Protein AF-A0A3C1UML0-F1 (afdb_monomer_lite)

pLDDT: mean 90.37, std 11.13, range [44.09, 98.5]

Structure (mmCIF, N/CA/C/O backbone):
data_AF-A0A3C1UML0-F1
#
_entry.id   AF-A0A3C1UML0-F1
#
loop_
_atom_site.group_PDB
_atom_site.id
_atom_site.type_symbol
_atom_site.label_atom_id
_atom_site.label_alt_id
_atom_site.label_comp_id
_atom_site.label_asym_id
_atom_site.label_entity_id
_atom_site.label_seq_id
_atom_site.pdbx_PDB_ins_code
_atom_site.Cartn_x
_atom_site.Cartn_y
_atom_site.Cartn_z
_atom_site.occupancy
_atom_site.B_iso_or_equiv
_atom_site.auth_seq_id
_atom_site.auth_comp_id
_atom_site.auth_asym_id
_atom_site.auth_atom_id
_atom_site.pdbx_PDB_model_num
ATOM 1 N N . LEU A 1 1 ? -1.207 5.850 16.689 1.00 88.25 1 LEU A N 1
ATOM 2 C CA . LEU A 1 1 ? -1.636 6.578 15.468 1.00 88.25 1 LEU A CA 1
ATOM 3 C C . LEU A 1 1 ? -1.331 8.081 15.467 1.00 88.25 1 LEU A C 1
ATOM 5 O O . LEU A 1 1 ? -1.078 8.593 14.384 1.00 88.25 1 LEU A O 1
ATOM 9 N N . GLY A 1 2 ? -1.300 8.797 16.600 1.00 89.12 2 GLY A N 1
ATOM 10 C CA . GLY A 1 2 ? -1.113 10.266 16.639 1.00 89.12 2 GLY A CA 1
ATOM 11 C C . GLY A 1 2 ? -0.0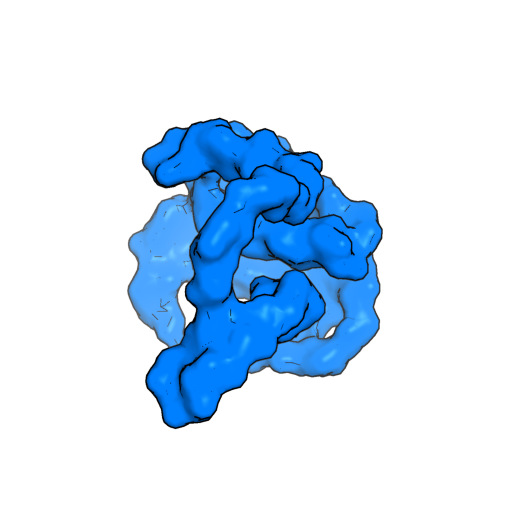38 10.853 15.700 1.00 89.12 2 GLY A C 1
ATOM 12 O O . GLY A 1 2 ? -0.326 11.773 14.938 1.00 89.12 2 GLY A O 1
ATOM 13 N N . ARG A 1 3 ? 1.174 10.273 15.647 1.00 92.06 3 ARG A N 1
ATOM 14 C CA . ARG A 1 3 ? 2.233 10.736 14.721 1.00 92.06 3 ARG A CA 1
ATOM 15 C C . ARG A 1 3 ? 1.881 10.567 13.245 1.00 92.06 3 ARG A C 1
ATOM 17 O O . ARG A 1 3 ? 2.314 11.388 12.449 1.00 92.06 3 ARG A O 1
ATOM 24 N N . LEU A 1 4 ? 1.138 9.522 12.874 1.00 92.06 4 LEU A N 1
ATOM 25 C CA . LEU A 1 4 ? 0.752 9.233 11.485 1.00 92.06 4 LEU A CA 1
ATOM 26 C C . LEU A 1 4 ? -0.248 10.257 10.938 1.00 92.06 4 LEU A C 1
ATOM 28 O O . LEU A 1 4 ? -0.268 10.498 9.736 1.00 92.06 4 LEU A O 1
ATOM 32 N N . ARG A 1 5 ? -1.029 10.886 11.819 1.00 93.06 5 ARG A N 1
ATOM 33 C CA . ARG A 1 5 ? -2.032 11.893 11.452 1.00 93.06 5 ARG A CA 1
ATOM 34 C C . ARG A 1 5 ? -1.427 13.232 11.021 1.00 93.06 5 ARG A C 1
ATOM 36 O O . ARG A 1 5 ? -2.076 13.994 10.320 1.00 93.06 5 ARG A O 1
ATOM 43 N N . VAL A 1 6 ? -0.190 13.510 11.434 1.00 93.44 6 VAL A N 1
ATOM 44 C CA . VAL A 1 6 ? 0.512 14.792 11.220 1.00 93.44 6 VAL A CA 1
ATOM 45 C C . VAL A 1 6 ? 1.718 14.649 10.284 1.00 93.44 6 VAL A C 1
ATOM 47 O O . VAL A 1 6 ? 2.743 15.301 10.460 1.00 93.44 6 VAL A O 1
ATOM 50 N N . GLN A 1 7 ? 1.641 13.717 9.333 1.00 93.50 7 GLN A N 1
ATOM 51 C CA . GLN A 1 7 ? 2.700 13.484 8.348 1.00 93.50 7 GLN A CA 1
ATOM 52 C C . GLN A 1 7 ? 2.444 14.330 7.091 1.00 93.50 7 GLN A C 1
ATOM 54 O O . GLN A 1 7 ? 1.760 15.346 7.148 1.00 93.50 7 GLN A O 1
ATOM 59 N N . GLU A 1 8 ? 3.007 13.936 5.948 1.00 89.88 8 GLU A N 1
ATOM 60 C CA . GLU A 1 8 ? 2.763 14.605 4.659 1.00 89.88 8 GLU A CA 1
ATOM 61 C C . GLU A 1 8 ? 1.277 14.616 4.279 1.00 89.88 8 GLU A C 1
ATOM 63 O O . GLU A 1 8 ? 0.823 15.532 3.599 1.00 89.88 8 GLU A O 1
ATOM 68 N N . CYS A 1 9 ? 0.523 13.633 4.772 1.00 93.75 9 CYS A N 1
ATOM 69 C CA . CYS A 1 9 ? -0.927 13.663 4.845 1.00 93.75 9 CYS A CA 1
ATOM 70 C C . CYS A 1 9 ? -1.420 13.105 6.193 1.00 93.75 9 CYS A C 1
ATOM 72 O O . CYS A 1 9 ? -0.643 12.585 7.003 1.00 93.75 9 CYS A O 1
ATOM 74 N N . GLU A 1 10 ? -2.735 13.178 6.421 1.00 95.88 10 GLU A N 1
ATOM 75 C CA . GLU A 1 10 ? -3.395 12.403 7.476 1.00 95.88 10 GLU A CA 1
ATOM 76 C C . GLU A 1 10 ? -3.393 10.927 7.032 1.00 95.88 10 GLU A C 1
ATOM 78 O O . GLU A 1 10 ? -4.287 10.464 6.316 1.00 95.88 10 GLU A O 1
ATOM 83 N N . ARG A 1 11 ? -2.331 10.192 7.394 1.00 97.00 11 ARG A N 1
ATOM 84 C CA . ARG A 1 11 ? -2.107 8.824 6.898 1.00 97.00 11 ARG A CA 1
ATOM 85 C C . ARG A 1 11 ? -3.131 7.821 7.410 1.00 97.00 11 ARG A C 1
ATOM 87 O O . ARG A 1 11 ? -3.328 6.804 6.762 1.00 97.00 11 ARG A O 1
ATOM 94 N N . VAL A 1 12 ? -3.766 8.064 8.554 1.00 96.56 12 VAL A N 1
ATOM 95 C CA . VAL A 1 12 ? -4.747 7.130 9.127 1.00 96.56 12 VAL A CA 1
ATOM 96 C C . VAL A 1 12 ? -6.009 7.136 8.276 1.00 96.56 12 VAL A C 1
ATOM 98 O O . VAL A 1 12 ? -6.466 6.092 7.816 1.00 96.56 12 VAL A O 1
ATOM 101 N N . LYS A 1 13 ? -6.522 8.333 7.999 1.00 96.69 13 LYS A N 1
ATOM 102 C CA . LYS A 1 13 ? -7.646 8.599 7.115 1.00 96.69 13 LYS A CA 1
ATOM 103 C C . LYS A 1 13 ? -7.329 8.147 5.699 1.00 96.69 13 LYS A C 1
ATOM 105 O O . LYS A 1 13 ? -8.180 7.512 5.081 1.00 96.69 13 LYS A O 1
ATOM 110 N N . ALA A 1 14 ? -6.130 8.440 5.199 1.00 97.56 14 ALA A N 1
ATOM 111 C CA . ALA A 1 14 ? -5.705 8.008 3.874 1.00 97.56 14 ALA A CA 1
ATOM 112 C C . ALA A 1 14 ? -5.674 6.472 3.776 1.00 97.56 14 ALA A C 1
ATOM 114 O O . ALA A 1 14 ? -6.343 5.911 2.916 1.00 97.56 14 ALA A O 1
ATOM 115 N N . LEU A 1 15 ? -5.006 5.773 4.704 1.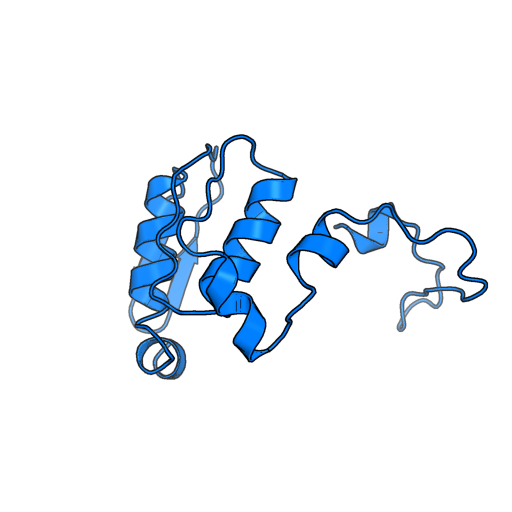00 97.44 15 LEU A N 1
ATOM 116 C CA . LEU A 1 15 ? -4.979 4.305 4.740 1.00 97.44 15 LEU A CA 1
ATOM 117 C C . LEU A 1 15 ? -6.383 3.711 4.826 1.00 97.44 15 LEU A C 1
ATOM 119 O O . LEU A 1 15 ? -6.719 2.844 4.029 1.00 97.44 15 LEU A O 1
ATOM 123 N N . LYS A 1 16 ? -7.220 4.200 5.746 1.00 97.44 16 LYS A N 1
ATOM 124 C CA . LYS A 1 16 ? -8.604 3.739 5.892 1.00 97.44 16 LYS A CA 1
ATOM 125 C C . LYS A 1 16 ? -9.395 3.917 4.599 1.00 97.44 16 LYS A C 1
ATOM 127 O O . LYS A 1 16 ? -10.063 2.983 4.169 1.00 97.44 16 LYS A O 1
ATOM 132 N N . THR A 1 17 ? -9.302 5.088 3.971 1.00 98.25 17 THR A N 1
ATOM 133 C CA . THR A 1 17 ? -10.024 5.402 2.730 1.00 98.25 17 THR A CA 1
ATOM 134 C C . THR A 1 17 ? -9.577 4.486 1.596 1.00 98.25 17 THR A C 1
ATOM 136 O O . THR A 1 17 ? -10.401 3.807 0.989 1.00 98.25 17 THR A O 1
ATOM 139 N N . GLU A 1 18 ? -8.272 4.423 1.342 1.00 98.50 18 GLU A N 1
ATOM 140 C CA . GLU A 1 18 ? -7.728 3.702 0.196 1.00 98.50 18 GLU A CA 1
ATOM 141 C C . GLU A 1 18 ? -7.824 2.176 0.368 1.00 98.50 18 GLU A C 1
ATOM 143 O O . GLU A 1 18 ? -8.156 1.480 -0.586 1.00 98.50 18 GLU A O 1
ATOM 148 N N . LEU A 1 19 ? -7.655 1.639 1.583 1.00 97.75 19 LEU A N 1
ATOM 149 C CA . LEU A 1 19 ? -7.897 0.215 1.858 1.00 97.75 19 LEU A CA 1
ATOM 150 C C . LEU A 1 19 ? -9.378 -0.155 1.707 1.00 97.75 19 LEU A C 1
ATOM 152 O O . LEU A 1 19 ? -9.685 -1.212 1.158 1.00 97.75 19 LEU A O 1
ATOM 156 N N . THR A 1 20 ? -10.295 0.720 2.133 1.00 97.88 20 THR A N 1
ATOM 157 C CA . THR A 1 20 ? -11.739 0.502 1.939 1.00 97.88 20 THR A CA 1
ATOM 158 C C . THR A 1 20 ? -12.095 0.474 0.452 1.00 97.88 20 THR A C 1
ATOM 160 O O . THR A 1 20 ? -12.883 -0.370 0.032 1.00 97.88 20 THR A O 1
ATOM 163 N N . LYS A 1 21 ? -11.477 1.331 -0.379 1.00 98.31 21 LYS A N 1
ATOM 164 C CA . LYS A 1 21 ? -11.639 1.270 -1.844 1.00 98.31 21 LYS A CA 1
ATOM 165 C C . LYS A 1 21 ? -11.174 -0.065 -2.429 1.00 98.31 21 LYS A C 1
ATOM 167 O O . LYS A 1 21 ? -11.741 -0.491 -3.426 1.00 98.31 21 LYS A O 1
ATOM 172 N N . CYS A 1 22 ? -10.178 -0.715 -1.829 1.00 97.88 22 CYS A N 1
ATOM 173 C CA . CYS A 1 22 ? -9.722 -2.053 -2.215 1.00 97.88 22 CYS A CA 1
ATOM 174 C C . CYS A 1 22 ? -10.607 -3.188 -1.662 1.00 97.88 22 CYS A C 1
ATOM 176 O O . CYS A 1 22 ? -10.253 -4.356 -1.812 1.00 97.88 22 CYS A O 1
ATOM 178 N N . GLY A 1 23 ? -11.713 -2.873 -0.983 1.00 97.44 23 GLY A N 1
ATOM 179 C CA . GLY A 1 23 ? -12.622 -3.855 -0.389 1.00 97.44 23 GLY A CA 1
ATOM 180 C C . GLY A 1 23 ? -12.230 -4.334 1.013 1.00 97.44 23 GLY A C 1
ATOM 181 O O . GLY A 1 23 ? -12.863 -5.247 1.536 1.00 97.44 23 GLY A O 1
ATOM 182 N N . ALA A 1 24 ? -11.210 -3.744 1.648 1.00 97.62 24 ALA A N 1
ATOM 183 C CA . ALA A 1 24 ? -10.844 -4.103 3.016 1.00 97.62 24 ALA A CA 1
ATOM 184 C C . ALA A 1 24 ? -11.849 -3.534 4.029 1.00 97.62 24 ALA A C 1
ATOM 186 O O . ALA A 1 24 ? -12.229 -2.364 3.952 1.00 97.62 24 ALA A O 1
ATOM 187 N N . GLN A 1 25 ? -12.200 -4.318 5.049 1.00 98.06 25 GLN A N 1
ATOM 188 C CA . GLN A 1 25 ? -12.871 -3.790 6.236 1.00 98.06 25 GLN A CA 1
ATOM 189 C C . GLN A 1 25 ? -11.821 -3.215 7.193 1.00 98.06 25 GLN A C 1
ATOM 191 O O . GLN A 1 25 ? -10.964 -3.940 7.709 1.00 98.06 25 GLN A O 1
ATOM 196 N N . VAL A 1 26 ? -11.900 -1.903 7.426 1.00 97.44 26 VAL A N 1
ATOM 197 C CA . VAL A 1 26 ? -10.968 -1.168 8.285 1.00 97.44 26 VAL A CA 1
ATOM 198 C C . VAL A 1 26 ? -11.725 -0.395 9.355 1.00 97.44 26 VAL A C 1
ATOM 200 O O . VAL A 1 26 ? -12.533 0.488 9.064 1.00 97.44 26 VAL A O 1
ATOM 203 N N . GLU A 1 27 ? -11.407 -0.691 10.607 1.00 96.88 27 GLU A N 1
ATOM 204 C CA . GLU A 1 27 ? -11.981 -0.042 11.775 1.00 96.88 27 GLU A CA 1
ATOM 205 C C . GLU A 1 27 ? -10.927 0.798 12.489 1.00 96.88 27 GLU A C 1
ATOM 207 O O . GLU A 1 27 ? -9.775 0.403 12.653 1.00 96.88 27 GLU A O 1
ATOM 212 N N . GLU A 1 28 ? -11.330 1.979 12.932 1.00 94.94 28 GLU A N 1
ATOM 213 C CA . GLU A 1 28 ? -10.479 2.890 13.684 1.00 94.94 28 GLU A CA 1
ATOM 214 C C . GLU A 1 28 ? -11.053 3.005 15.091 1.00 94.94 28 GLU A C 1
ATOM 216 O O . GLU A 1 28 ? -12.184 3.454 15.259 1.00 94.94 28 GLU A O 1
ATOM 221 N N . HIS A 1 29 ? -10.273 2.589 16.087 1.00 93.81 29 HIS A N 1
ATOM 222 C CA . HIS A 1 29 ? -10.672 2.572 17.492 1.00 93.81 29 HIS A CA 1
ATOM 223 C C . HIS A 1 29 ? -9.602 3.283 18.317 1.00 93.81 29 HIS A C 1
ATOM 225 O O . HIS A 1 29 ? -8.538 2.725 18.591 1.00 93.81 29 HIS A O 1
ATOM 231 N N . GLY A 1 30 ? -9.863 4.540 18.683 1.00 91.12 30 GLY A N 1
ATOM 232 C CA . GLY A 1 30 ? -8.911 5.376 19.415 1.00 91.12 30 GLY A CA 1
ATOM 233 C C . GLY A 1 30 ? -7.587 5.555 18.663 1.00 91.12 30 GLY A C 1
ATOM 234 O O . GLY A 1 30 ? -7.542 6.149 17.584 1.00 91.12 30 GLY A O 1
ATOM 235 N N . ASP A 1 31 ? -6.500 5.038 19.240 1.00 92.88 31 ASP A N 1
ATOM 236 C CA . ASP A 1 31 ? -5.150 5.097 18.665 1.00 92.88 31 ASP A CA 1
ATOM 237 C C . ASP A 1 31 ? -4.747 3.802 17.933 1.00 92.88 31 ASP A C 1
ATOM 239 O O . ASP A 1 31 ? -3.558 3.524 17.771 1.00 92.88 31 ASP A O 1
ATOM 243 N N . THR A 1 32 ? -5.737 3.038 17.457 1.00 94.19 32 THR A N 1
ATOM 244 C CA . THR A 1 32 ? -5.564 1.764 16.743 1.00 94.19 32 THR A CA 1
ATOM 245 C C . THR A 1 32 ? -6.321 1.762 15.416 1.00 94.19 32 THR A C 1
ATOM 247 O O . THR A 1 32 ? -7.455 2.233 15.332 1.00 94.19 32 THR A O 1
ATOM 250 N N . LEU A 1 33 ? -5.698 1.193 14.378 1.00 95.50 33 LEU A N 1
ATOM 251 C CA . LEU A 1 33 ? -6.338 0.877 13.101 1.00 95.50 33 LEU A CA 1
ATOM 252 C C . LEU A 1 33 ? -6.372 -0.648 12.963 1.00 95.50 33 LEU A C 1
ATOM 254 O O . LEU A 1 33 ? -5.323 -1.284 12.884 1.00 95.50 33 LEU A O 1
ATOM 258 N N . LYS A 1 34 ? -7.566 -1.233 12.980 1.00 97.25 34 LYS A N 1
ATOM 259 C CA . LYS A 1 34 ? -7.792 -2.671 12.843 1.00 97.25 34 LYS A CA 1
ATOM 260 C C . LYS A 1 34 ? -8.206 -2.976 11.409 1.00 97.25 34 LYS A C 1
ATOM 262 O O . LYS A 1 34 ? -9.187 -2.431 10.915 1.00 97.25 34 LYS A O 1
ATOM 267 N N . ILE A 1 35 ? -7.455 -3.848 10.748 1.00 96.81 35 ILE A N 1
ATOM 268 C CA . ILE A 1 35 ? -7.720 -4.291 9.377 1.00 96.81 35 ILE A CA 1
ATOM 269 C C . ILE A 1 35 ? -8.130 -5.758 9.454 1.00 96.81 35 ILE A C 1
ATOM 271 O O . ILE A 1 35 ? -7.425 -6.567 10.058 1.00 96.81 35 ILE A O 1
ATOM 275 N N . HIS A 1 36 ? -9.283 -6.093 8.886 1.00 96.38 36 HIS A N 1
ATOM 276 C CA . HIS A 1 36 ? -9.818 -7.450 8.921 1.00 96.38 36 HIS A CA 1
ATOM 277 C C . HIS A 1 36 ? -9.404 -8.228 7.662 1.00 96.38 36 HIS A C 1
ATOM 279 O O . HIS A 1 36 ? -9.417 -7.652 6.570 1.00 96.38 36 HIS A O 1
ATOM 285 N N . PRO A 1 37 ? -9.064 -9.527 7.779 1.00 93.06 37 PRO A N 1
ATOM 286 C CA . PRO A 1 37 ? -8.863 -10.383 6.616 1.00 93.06 37 PRO A CA 1
ATOM 287 C C . PRO A 1 37 ? -10.116 -10.415 5.737 1.00 93.06 37 PRO A C 1
ATOM 289 O O . PRO A 1 37 ? -11.236 -10.487 6.242 1.00 93.06 37 PRO A O 1
ATOM 292 N N . GLY A 1 38 ? -9.933 -10.391 4.421 1.00 92.88 38 GLY A N 1
ATOM 293 C CA . GLY A 1 38 ? -11.041 -10.387 3.475 1.00 92.88 38 GLY A CA 1
ATOM 294 C C . GLY A 1 38 ? -10.564 -10.452 2.033 1.00 92.88 38 GLY A C 1
ATOM 295 O O . GLY A 1 38 ? -9.366 -10.390 1.750 1.00 92.88 38 GLY A O 1
ATOM 296 N N . ARG A 1 39 ? -11.517 -10.587 1.108 1.00 94.12 39 ARG A N 1
ATOM 297 C CA . ARG A 1 39 ? -11.219 -10.554 -0.323 1.00 94.12 39 ARG A CA 1
ATOM 298 C C . ARG A 1 39 ? -11.012 -9.109 -0.758 1.00 94.12 39 ARG A C 1
ATOM 300 O O . ARG A 1 39 ? -11.924 -8.298 -0.652 1.00 94.12 39 ARG A O 1
ATOM 307 N N . LEU A 1 40 ? -9.830 -8.829 -1.286 1.00 96.62 40 LEU A N 1
ATOM 308 C CA . LEU A 1 40 ? -9.477 -7.518 -1.813 1.00 96.62 40 LEU A CA 1
ATOM 309 C C . LEU A 1 40 ? -9.636 -7.476 -3.337 1.00 96.62 40 LEU A C 1
ATOM 311 O O . LEU A 1 40 ? -9.630 -8.512 -4.008 1.00 96.62 40 LEU A O 1
ATOM 315 N N . HIS A 1 41 ? -9.770 -6.270 -3.879 1.00 97.75 41 HIS A N 1
ATOM 316 C CA . HIS A 1 41 ? -9.818 -6.006 -5.312 1.00 97.75 41 HIS A CA 1
ATOM 317 C C . HIS A 1 41 ? -9.034 -4.742 -5.680 1.00 97.75 41 HIS A C 1
ATOM 319 O O . HIS A 1 41 ? -8.725 -3.904 -4.832 1.00 97.75 41 HIS A O 1
ATOM 325 N N . GLY A 1 42 ? -8.718 -4.605 -6.969 1.00 97.62 42 GLY A N 1
ATOM 326 C CA . GLY A 1 42 ? -8.064 -3.419 -7.509 1.00 97.62 42 GLY A CA 1
ATOM 327 C C . GLY A 1 42 ? -8.899 -2.149 -7.334 1.00 97.62 42 GLY A C 1
ATOM 328 O O . GLY A 1 42 ? -10.132 -2.186 -7.347 1.00 97.62 42 GLY A O 1
ATOM 329 N N . ALA A 1 43 ? -8.210 -1.021 -7.178 1.00 98.25 43 ALA A N 1
ATOM 330 C CA . ALA A 1 43 ? -8.794 0.304 -7.042 1.00 98.25 43 ALA A CA 1
ATOM 331 C C . ALA A 1 43 ? -7.807 1.389 -7.494 1.00 98.25 43 ALA A C 1
ATOM 333 O O . ALA A 1 43 ? -6.591 1.181 -7.539 1.00 98.25 43 ALA A O 1
ATOM 334 N N . SER A 1 44 ? -8.332 2.579 -7.799 1.00 98.38 44 SER A N 1
ATOM 335 C CA . SER A 1 44 ? -7.505 3.757 -8.060 1.00 98.38 44 SER A CA 1
ATOM 336 C C . SER A 1 44 ? -7.175 4.486 -6.759 1.00 98.38 44 SER A C 1
ATOM 338 O O . SER A 1 44 ? -8.077 4.923 -6.039 1.00 98.38 44 SER A O 1
ATOM 340 N N . ILE A 1 45 ? -5.878 4.618 -6.489 1.00 98.44 45 ILE A N 1
ATOM 341 C CA . ILE A 1 45 ? -5.324 5.075 -5.221 1.00 98.44 45 ILE A CA 1
ATOM 342 C C . ILE A 1 45 ? -4.886 6.532 -5.312 1.00 98.44 45 ILE A C 1
ATOM 344 O O . ILE A 1 45 ? -4.014 6.900 -6.112 1.00 98.44 45 ILE A O 1
ATOM 348 N N . ASP A 1 46 ? -5.470 7.358 -4.451 1.00 98.50 46 ASP A N 1
ATOM 349 C CA . ASP A 1 46 ? -5.035 8.731 -4.222 1.00 98.50 46 ASP A CA 1
ATOM 350 C C . ASP A 1 46 ? -3.827 8.725 -3.266 1.00 98.50 46 ASP A C 1
ATOM 352 O O . ASP A 1 46 ? -3.862 8.126 -2.195 1.00 98.50 46 ASP A O 1
ATOM 356 N N . THR A 1 47 ? -2.720 9.371 -3.651 1.00 97.19 47 THR A N 1
ATOM 357 C CA . THR A 1 47 ? -1.466 9.310 -2.867 1.00 97.19 47 THR A CA 1
ATOM 358 C C . THR A 1 47 ? -1.316 10.453 -1.872 1.00 97.19 47 THR A C 1
ATOM 360 O O . THR A 1 47 ? -0.434 10.403 -1.022 1.00 97.19 47 THR A O 1
ATOM 363 N N . TYR A 1 48 ? -2.154 11.492 -1.971 1.00 97.56 48 TYR A N 1
ATOM 364 C CA . TYR A 1 48 ? -2.124 12.674 -1.098 1.00 97.56 48 TYR A CA 1
ATOM 365 C C . TYR A 1 48 ? -0.754 13.375 -1.047 1.00 97.56 48 TYR A C 1
ATOM 367 O O . TYR A 1 48 ? -0.390 13.951 -0.028 1.00 97.56 48 TYR A O 1
ATOM 375 N N . ASN A 1 49 ? 0.019 13.297 -2.140 1.00 96.81 49 ASN A N 1
ATOM 376 C CA . ASN A 1 49 ? 1.417 13.749 -2.221 1.00 96.81 49 ASN A CA 1
ATOM 377 C C . ASN A 1 49 ? 2.360 13.092 -1.194 1.00 96.81 49 ASN A C 1
ATOM 379 O O . ASN A 1 49 ? 3.471 13.570 -0.972 1.00 96.81 49 ASN A O 1
ATOM 383 N N . ASP A 1 50 ? 1.952 11.967 -0.613 1.00 97.69 50 ASP A N 1
ATOM 384 C CA . ASP A 1 50 ? 2.723 11.205 0.355 1.00 97.69 50 ASP A CA 1
ATOM 385 C C . ASP A 1 50 ? 3.422 10.031 -0.344 1.00 97.69 50 ASP A C 1
ATOM 387 O O . ASP A 1 50 ? 2.792 9.121 -0.896 1.00 97.69 50 ASP A O 1
ATOM 391 N N . HIS A 1 51 ? 4.754 10.05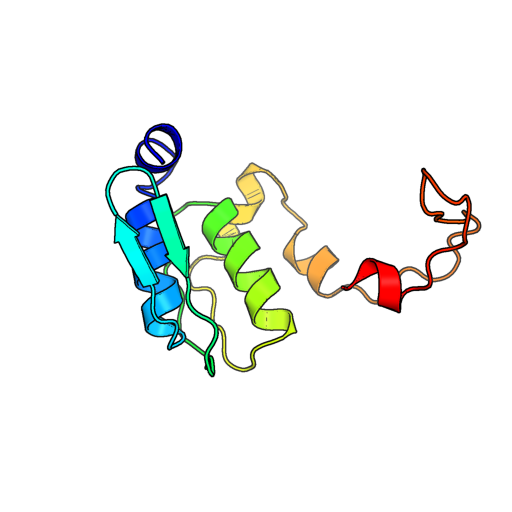1 -0.327 1.00 97.25 51 HIS A N 1
ATOM 392 C CA . HIS A 1 51 ? 5.583 9.019 -0.948 1.00 97.25 51 HIS A CA 1
ATOM 393 C C . HIS A 1 51 ? 5.345 7.633 -0.337 1.00 97.25 51 HIS A C 1
ATOM 395 O O . HIS A 1 51 ? 5.403 6.631 -1.048 1.00 97.25 51 HIS A O 1
ATOM 401 N N . ARG A 1 52 ? 5.036 7.553 0.964 1.00 97.19 52 ARG A N 1
ATOM 402 C CA . ARG A 1 52 ? 4.781 6.278 1.646 1.00 97.19 52 ARG A CA 1
ATOM 403 C C . ARG A 1 52 ? 3.425 5.704 1.276 1.00 97.19 52 ARG A C 1
ATOM 405 O O . ARG A 1 52 ? 3.332 4.490 1.142 1.00 97.19 52 ARG A O 1
ATOM 412 N N . MET A 1 53 ? 2.415 6.544 1.048 1.00 97.94 53 MET A N 1
ATOM 413 C CA . MET A 1 53 ? 1.129 6.084 0.512 1.00 97.94 53 MET A CA 1
ATOM 414 C C . MET A 1 53 ? 1.314 5.471 -0.881 1.00 97.94 53 MET A C 1
ATOM 416 O O . MET A 1 53 ? 0.875 4.350 -1.118 1.00 97.94 53 MET A O 1
ATOM 420 N N . ALA A 1 54 ? 2.044 6.147 -1.775 1.00 97.75 54 ALA A N 1
ATOM 421 C CA . ALA A 1 54 ? 2.337 5.609 -3.104 1.00 97.75 54 ALA A CA 1
ATOM 422 C C . ALA A 1 54 ? 3.104 4.276 -3.048 1.00 97.75 54 ALA A C 1
ATOM 424 O O . ALA A 1 54 ? 2.694 3.308 -3.688 1.00 97.75 54 ALA A O 1
ATOM 425 N N . MET A 1 55 ? 4.185 4.195 -2.263 1.00 98.00 55 MET A N 1
ATOM 426 C CA . MET A 1 55 ? 4.978 2.965 -2.142 1.00 98.00 55 MET A CA 1
ATOM 427 C C . MET A 1 55 ? 4.177 1.821 -1.510 1.00 98.00 55 MET A C 1
ATOM 429 O O . MET A 1 55 ? 4.200 0.710 -2.030 1.00 98.00 55 MET A O 1
ATOM 433 N N . CYS A 1 56 ? 3.427 2.091 -0.437 1.00 96.94 56 CYS A N 1
ATOM 434 C CA . CYS A 1 56 ? 2.630 1.089 0.273 1.00 96.94 56 CYS A CA 1
ATOM 435 C C . CYS A 1 56 ? 1.617 0.406 -0.655 1.00 96.94 56 CYS A C 1
ATOM 437 O O . CYS A 1 56 ? 1.622 -0.817 -0.775 1.00 96.94 56 CYS A O 1
ATOM 439 N N . PHE A 1 57 ? 0.811 1.181 -1.384 1.00 97.75 57 PHE A N 1
ATOM 440 C CA . PHE A 1 57 ? -0.176 0.605 -2.301 1.00 97.75 57 PHE A CA 1
ATOM 441 C C . PHE A 1 57 ? 0.449 -0.007 -3.559 1.00 97.75 57 PHE A C 1
ATOM 443 O O . PHE A 1 57 ? -0.151 -0.888 -4.168 1.00 97.75 57 PHE A O 1
ATOM 450 N N . SER A 1 58 ? 1.671 0.385 -3.924 1.00 96.94 58 SER A N 1
ATOM 451 C CA . SER A 1 58 ? 2.406 -0.299 -4.992 1.00 96.94 58 SER A CA 1
ATOM 452 C C . SER A 1 58 ? 2.808 -1.719 -4.586 1.00 96.94 58 SER A C 1
ATOM 454 O O . SER A 1 58 ? 2.739 -2.618 -5.416 1.00 96.94 58 SER A O 1
ATOM 456 N N . VAL A 1 59 ? 3.162 -1.943 -3.312 1.00 95.00 59 VAL A N 1
ATOM 457 C CA . VAL A 1 59 ? 3.399 -3.296 -2.775 1.00 95.00 59 VAL A CA 1
ATOM 458 C C . VAL A 1 59 ? 2.104 -4.106 -2.776 1.00 95.00 59 VAL A C 1
ATOM 460 O O . VAL A 1 59 ? 2.107 -5.252 -3.197 1.00 95.00 59 VAL A O 1
ATOM 463 N N . VAL A 1 60 ? 0.971 -3.507 -2.397 1.00 93.75 60 VAL A N 1
ATOM 464 C CA . VAL A 1 60 ? -0.348 -4.166 -2.504 1.00 93.75 60 VAL A CA 1
ATOM 465 C C . VAL A 1 60 ? -0.636 -4.605 -3.949 1.00 93.75 60 VAL A C 1
ATOM 467 O O . VAL A 1 60 ? -1.121 -5.712 -4.180 1.00 93.75 60 VAL A O 1
ATOM 470 N N . GLY A 1 61 ? -0.279 -3.771 -4.929 1.00 94.44 61 GLY A N 1
ATOM 471 C CA . GLY A 1 61 ? -0.447 -4.052 -6.356 1.00 94.44 61 GLY A CA 1
ATOM 472 C C . GLY A 1 61 ? 0.393 -5.208 -6.909 1.00 94.44 61 GLY A C 1
ATOM 473 O O . GLY A 1 61 ? 0.104 -5.662 -8.012 1.00 94.44 61 GLY A O 1
ATOM 474 N N . THR A 1 62 ? 1.391 -5.718 -6.175 1.00 93.00 62 THR A N 1
ATOM 475 C CA . THR A 1 62 ? 2.135 -6.919 -6.602 1.00 93.00 62 THR A CA 1
ATOM 476 C C . THR A 1 62 ? 1.333 -8.201 -6.384 1.00 93.00 62 THR A C 1
ATOM 478 O O . THR A 1 62 ? 1.541 -9.175 -7.100 1.00 93.00 62 THR A O 1
ATOM 481 N N . GLN A 1 63 ? 0.399 -8.191 -5.428 1.00 91.94 63 GLN A N 1
ATOM 482 C CA . GLN A 1 63 ? -0.462 -9.331 -5.102 1.00 91.94 63 GLN A CA 1
ATOM 483 C C . GLN A 1 63 ? -1.892 -9.155 -5.622 1.00 91.94 63 GLN A C 1
ATOM 485 O O . GLN A 1 63 ? -2.579 -10.136 -5.897 1.00 91.94 63 GLN A O 1
ATOM 490 N N . ILE A 1 64 ? -2.362 -7.909 -5.747 1.00 93.94 64 ILE A N 1
ATOM 491 C CA . ILE A 1 64 ? -3.756 -7.598 -6.073 1.00 93.94 64 ILE A CA 1
ATOM 492 C C . ILE A 1 64 ? -3.822 -6.919 -7.443 1.00 93.94 64 ILE A C 1
ATOM 494 O O . ILE A 1 64 ? -3.436 -5.753 -7.572 1.00 93.94 64 ILE A O 1
ATOM 498 N N . PRO A 1 65 ? -4.345 -7.609 -8.474 1.00 93.50 65 PRO A N 1
ATOM 499 C CA . PRO A 1 65 ? -4.497 -7.029 -9.801 1.00 93.50 65 PRO A CA 1
ATOM 500 C C . PRO A 1 65 ? -5.420 -5.802 -9.803 1.00 93.50 65 PRO A C 1
ATOM 502 O O . PRO A 1 65 ? -6.430 -5.759 -9.100 1.00 93.50 65 PRO A O 1
ATOM 505 N N . GLY A 1 66 ? -5.109 -4.821 -10.655 1.00 95.50 66 GLY A N 1
ATOM 506 C CA . GLY A 1 66 ? -5.968 -3.656 -10.904 1.00 95.50 66 GLY A CA 1
ATOM 507 C C . GLY A 1 66 ? -5.769 -2.464 -9.960 1.00 95.50 66 GLY A C 1
ATOM 508 O O . GLY A 1 66 ? -6.584 -1.544 -9.978 1.00 95.50 66 GLY A O 1
ATOM 509 N N . ILE A 1 67 ? -4.713 -2.447 -9.142 1.00 97.94 67 ILE A N 1
ATOM 510 C CA . ILE A 1 67 ? -4.316 -1.249 -8.386 1.00 97.94 67 ILE A CA 1
ATOM 511 C C . ILE A 1 67 ? -3.734 -0.193 -9.339 1.00 97.94 67 ILE A C 1
ATOM 513 O O . ILE A 1 67 ? -2.832 -0.482 -10.122 1.00 97.94 67 ILE A O 1
ATOM 517 N N . VAL A 1 68 ? -4.224 1.049 -9.252 1.00 98.12 68 VAL A N 1
ATOM 518 C CA . VAL A 1 68 ? -3.768 2.183 -10.078 1.00 98.12 68 VAL A CA 1
ATOM 519 C C . VAL A 1 68 ? -3.309 3.333 -9.182 1.00 98.12 68 VAL A C 1
ATOM 521 O O . VAL A 1 68 ? -4.131 3.966 -8.528 1.00 98.12 68 VAL A O 1
ATOM 524 N N . ILE A 1 69 ? -2.012 3.655 -9.172 1.00 97.88 69 ILE A N 1
ATOM 525 C CA . ILE A 1 69 ? -1.449 4.764 -8.377 1.00 97.88 69 ILE A CA 1
ATOM 526 C C . ILE A 1 69 ? -1.563 6.084 -9.154 1.00 97.88 69 ILE A C 1
ATOM 528 O O . ILE A 1 69 ? -0.921 6.238 -10.190 1.00 97.88 69 ILE A O 1
ATOM 532 N N . LYS A 1 70 ? -2.338 7.064 -8.662 1.00 97.19 70 LYS A N 1
ATOM 533 C CA . LYS A 1 70 ? -2.617 8.305 -9.421 1.00 97.19 70 LYS A CA 1
ATOM 534 C C . LYS A 1 70 ? -1.466 9.313 -9.486 1.00 97.19 70 LYS A C 1
ATOM 536 O O . LYS A 1 70 ? -1.348 10.031 -10.471 1.00 97.19 70 LYS A O 1
ATOM 541 N N . ASN A 1 71 ? -0.626 9.399 -8.455 1.00 95.75 71 ASN A N 1
ATOM 542 C CA . ASN A 1 71 ? 0.544 10.288 -8.449 1.00 95.75 71 ASN A CA 1
ATOM 543 C C . ASN A 1 71 ? 1.798 9.520 -7.997 1.00 95.75 71 ASN A C 1
ATOM 545 O O . ASN A 1 71 ? 2.240 9.674 -6.857 1.00 95.75 71 ASN A O 1
ATOM 549 N N . PRO A 1 72 ? 2.370 8.674 -8.872 1.00 94.38 72 PRO A N 1
ATOM 550 C CA . PRO A 1 72 ? 3.551 7.879 -8.546 1.00 94.38 72 PRO A CA 1
ATOM 551 C C . PRO A 1 72 ? 4.813 8.739 -8.384 1.00 94.38 72 PRO A C 1
ATOM 553 O O . PRO A 1 72 ? 5.755 8.327 -7.718 1.00 94.38 72 PRO A O 1
ATOM 556 N N . ALA A 1 73 ? 4.856 9.954 -8.942 1.00 95.62 73 ALA A N 1
ATOM 557 C CA . ALA A 1 73 ? 6.050 10.797 -8.909 1.00 95.62 73 ALA A CA 1
ATOM 558 C C . ALA A 1 73 ? 6.442 11.262 -7.493 1.00 95.62 73 ALA A C 1
ATOM 560 O O . ALA A 1 73 ? 7.612 11.585 -7.276 1.00 95.62 73 ALA A O 1
ATOM 561 N N . CYS A 1 74 ? 5.517 11.253 -6.521 1.00 95.44 74 CYS A N 1
ATOM 562 C CA . CYS A 1 74 ? 5.815 11.653 -5.142 1.00 95.44 74 CYS A CA 1
ATOM 563 C C . CYS A 1 74 ? 6.888 10.771 -4.477 1.00 95.44 74 CYS A C 1
ATOM 565 O O . CYS A 1 74 ? 7.607 11.257 -3.604 1.00 95.44 74 CYS A O 1
ATOM 567 N N . VAL A 1 75 ? 7.091 9.526 -4.940 1.00 95.50 75 VAL A N 1
ATOM 568 C CA . VAL A 1 75 ? 8.142 8.628 -4.418 1.00 95.50 75 VAL A CA 1
ATOM 569 C C . VAL A 1 75 ? 9.552 9.193 -4.585 1.00 95.50 75 VAL A C 1
ATOM 571 O O . VAL A 1 75 ? 10.439 8.872 -3.796 1.00 95.50 75 VAL A O 1
ATOM 574 N N . LYS A 1 76 ? 9.758 10.099 -5.555 1.00 94.38 76 LYS A N 1
ATOM 575 C CA . LYS A 1 76 ? 11.059 10.730 -5.824 1.00 94.38 76 LYS A CA 1
ATOM 576 C C . LYS A 1 76 ? 11.639 11.483 -4.637 1.00 94.38 76 LYS A C 1
ATOM 578 O O . LYS A 1 76 ? 12.849 11.664 -4.585 1.00 94.38 76 LYS A O 1
ATOM 583 N N . LYS A 1 77 ? 10.806 11.872 -3.670 1.00 90.62 77 LYS A N 1
ATOM 584 C CA . LYS A 1 77 ? 11.255 12.533 -2.445 1.00 90.62 77 LYS A CA 1
ATOM 585 C C . LYS A 1 77 ? 12.268 11.701 -1.655 1.00 90.62 77 LYS A C 1
ATOM 587 O O . LYS A 1 77 ? 13.181 12.269 -1.069 1.00 90.62 77 LYS A O 1
ATOM 592 N N . THR A 1 78 ? 12.101 10.380 -1.623 1.00 95.06 78 THR A N 1
ATOM 593 C CA . THR A 1 78 ? 12.952 9.490 -0.813 1.00 95.06 78 THR A CA 1
ATOM 594 C C . THR A 1 78 ? 13.521 8.321 -1.596 1.00 95.06 78 THR A C 1
ATOM 596 O O . THR A 1 78 ? 14.552 7.782 -1.211 1.00 95.06 78 THR A O 1
ATOM 599 N N . PHE A 1 79 ? 12.858 7.906 -2.676 1.00 96.06 79 PHE A N 1
ATOM 600 C CA . PHE A 1 79 ? 13.265 6.756 -3.470 1.00 96.06 79 PHE A CA 1
ATOM 601 C C . PHE A 1 79 ? 12.978 6.985 -4.968 1.00 96.06 79 PHE A C 1
ATOM 603 O O . PHE A 1 79 ? 12.035 6.419 -5.524 1.00 96.06 79 PHE A O 1
ATOM 610 N N . PRO A 1 80 ? 13.805 7.796 -5.660 1.00 94.94 80 PRO A N 1
ATOM 611 C CA . PRO A 1 80 ? 13.617 8.146 -7.074 1.00 94.94 80 PRO A CA 1
ATOM 612 C C . PRO A 1 80 ? 13.423 6.969 -8.029 1.00 94.94 80 PRO A C 1
ATOM 614 O O . PRO A 1 80 ? 12.625 7.065 -8.958 1.00 94.94 80 PRO A O 1
ATOM 617 N N . ASN A 1 81 ? 14.101 5.851 -7.766 1.00 93.25 81 ASN A N 1
ATOM 618 C CA . ASN A 1 81 ? 14.082 4.664 -8.621 1.00 93.25 81 ASN A CA 1
ATOM 619 C C . ASN A 1 81 ? 13.144 3.561 -8.098 1.00 93.25 81 ASN A C 1
ATOM 621 O O . ASN A 1 81 ? 13.303 2.403 -8.478 1.00 93.25 81 ASN A O 1
ATOM 625 N N . PHE A 1 82 ? 12.184 3.894 -7.226 1.00 95.69 82 PHE A N 1
ATOM 626 C CA . PHE A 1 82 ? 11.309 2.915 -6.573 1.00 95.69 82 PHE A CA 1
ATOM 627 C C . PHE A 1 82 ? 10.596 1.990 -7.567 1.00 95.69 82 PHE A C 1
ATOM 629 O O . PHE A 1 82 ? 10.737 0.777 -7.470 1.00 95.69 82 PHE A O 1
ATOM 636 N N . PHE A 1 83 ? 9.886 2.540 -8.558 1.00 93.06 83 PHE A N 1
ATOM 637 C CA . PHE A 1 83 ? 9.133 1.726 -9.522 1.00 93.06 83 PHE A CA 1
ATOM 638 C C . PHE A 1 83 ? 10.033 0.889 -10.431 1.00 93.06 83 PHE A C 1
ATOM 640 O O . PHE A 1 83 ? 9.670 -0.230 -10.775 1.00 93.06 83 PHE A O 1
ATOM 647 N N . LEU A 1 84 ? 11.229 1.390 -10.763 1.00 92.75 84 LEU A N 1
ATOM 648 C CA . LEU A 1 84 ? 12.221 0.598 -11.488 1.00 92.75 84 LEU A CA 1
ATOM 649 C C . LEU A 1 84 ? 12.647 -0.617 -10.656 1.00 92.75 84 LEU A C 1
ATOM 651 O O . LE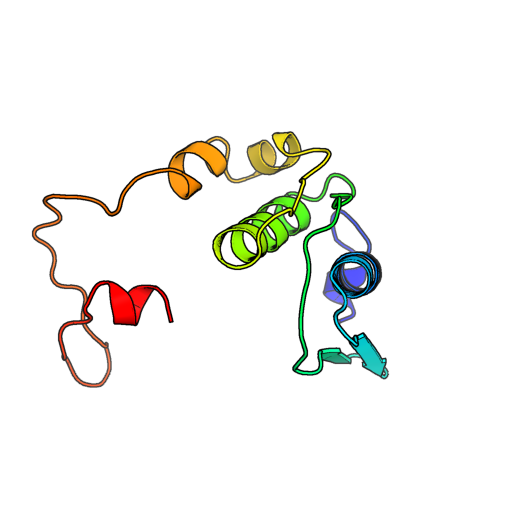U A 1 84 ? 12.728 -1.721 -11.183 1.00 92.75 84 LEU A O 1
ATOM 655 N N . LYS A 1 85 ? 12.887 -0.426 -9.353 1.00 91.69 85 LYS A N 1
ATOM 656 C CA . LYS A 1 85 ? 13.243 -1.517 -8.440 1.00 91.69 85 LYS A CA 1
ATOM 657 C C . LYS A 1 85 ? 12.093 -2.485 -8.196 1.00 91.69 85 LYS A C 1
ATOM 659 O O . LYS A 1 85 ? 12.335 -3.682 -8.200 1.00 91.69 85 LYS A O 1
ATOM 664 N N . LEU A 1 86 ? 10.869 -1.989 -8.046 1.00 91.31 86 LEU A N 1
ATOM 665 C CA . LEU A 1 86 ? 9.684 -2.825 -7.862 1.00 91.31 86 LEU A CA 1
ATOM 666 C C . LEU A 1 86 ? 9.409 -3.717 -9.083 1.00 91.31 86 LEU A C 1
ATOM 668 O O . LEU A 1 86 ? 8.981 -4.851 -8.920 1.00 91.31 86 LEU A O 1
ATOM 672 N N . ALA A 1 87 ? 9.676 -3.217 -10.292 1.00 88.12 87 ALA A N 1
ATOM 673 C CA . ALA A 1 87 ? 9.523 -3.969 -11.537 1.00 88.12 87 ALA A CA 1
ATOM 674 C C . ALA A 1 87 ? 10.763 -4.801 -11.916 1.00 88.12 87 ALA A C 1
ATOM 676 O O . ALA A 1 87 ? 10.749 -5.486 -12.938 1.00 88.12 87 ALA A O 1
ATOM 677 N N . SER A 1 88 ? 11.853 -4.712 -11.148 1.00 86.81 88 SER A N 1
ATOM 678 C CA . SER A 1 88 ? 13.073 -5.460 -11.452 1.00 86.81 88 SER A CA 1
ATOM 679 C C . SER A 1 88 ? 12.859 -6.952 -11.180 1.00 86.81 88 SER A C 1
ATOM 681 O O . SER A 1 88 ? 12.230 -7.296 -10.176 1.00 86.81 88 SER A O 1
ATOM 683 N N . PRO A 1 89 ? 13.413 -7.849 -12.015 1.00 78.31 89 PRO A N 1
ATOM 684 C CA . PRO A 1 89 ? 13.459 -9.265 -11.680 1.00 78.31 89 PRO A CA 1
ATOM 685 C C . PRO A 1 89 ? 14.265 -9.478 -10.394 1.00 78.31 89 PRO A C 1
ATOM 687 O O . PRO A 1 89 ? 15.072 -8.626 -9.995 1.00 78.31 89 PRO A O 1
ATOM 690 N N . ALA A 1 90 ? 14.054 -10.631 -9.754 1.00 71.62 90 ALA A N 1
ATOM 691 C CA . ALA A 1 90 ? 14.887 -11.043 -8.634 1.00 71.62 90 ALA A CA 1
ATOM 692 C C . ALA A 1 90 ? 16.368 -10.969 -9.055 1.00 71.62 90 ALA A C 1
ATOM 694 O O . ALA A 1 90 ? 16.704 -11.387 -10.165 1.00 71.62 90 ALA A O 1
ATOM 695 N N . PRO A 1 91 ? 17.247 -10.390 -8.222 1.00 68.62 91 PRO A N 1
ATOM 696 C CA . PRO A 1 91 ? 18.637 -10.193 -8.597 1.00 68.62 91 PRO A CA 1
ATOM 697 C C . PRO A 1 91 ? 19.321 -11.540 -8.850 1.00 68.62 91 PRO A C 1
ATOM 699 O O . PRO A 1 91 ? 19.434 -12.373 -7.952 1.00 68.62 91 PRO A O 1
ATOM 702 N N . GLU A 1 92 ? 19.808 -11.731 -10.072 1.00 63.84 92 GLU A N 1
ATOM 703 C CA . GLU A 1 92 ? 20.665 -12.857 -10.429 1.00 63.84 92 GLU A CA 1
ATOM 704 C C . GLU A 1 92 ? 22.104 -12.586 -9.959 1.00 63.84 92 GLU A C 1
ATOM 706 O O . GLU A 1 92 ? 22.601 -11.462 -10.045 1.00 63.84 92 GLU A O 1
ATOM 711 N N . GLY A 1 93 ? 22.791 -13.612 -9.447 1.00 57.94 93 GLY A N 1
ATOM 712 C CA . GLY A 1 93 ? 24.227 -13.523 -9.152 1.00 57.94 93 GLY A CA 1
ATOM 713 C C . GLY A 1 93 ? 24.612 -12.820 -7.844 1.00 57.94 93 GLY A C 1
ATOM 714 O O . GLY A 1 93 ? 25.781 -12.481 -7.661 1.00 57.94 93 GLY A O 1
ATOM 715 N N . LEU A 1 94 ? 23.684 -12.624 -6.901 1.00 61.56 94 LEU A N 1
ATOM 716 C CA . LEU A 1 94 ? 24.069 -12.300 -5.525 1.00 61.56 94 LEU A CA 1
ATOM 717 C C . LEU A 1 94 ? 24.747 -13.522 -4.886 1.00 61.56 94 LEU A C 1
ATOM 719 O O . LEU A 1 94 ? 24.082 -14.421 -4.388 1.00 61.56 94 LEU A O 1
ATOM 723 N N . SER A 1 95 ? 26.082 -13.533 -4.848 1.00 60.06 95 SER A N 1
ATOM 724 C CA . SER A 1 95 ? 26.879 -14.572 -4.167 1.00 60.06 95 SER A CA 1
ATOM 725 C C . SER A 1 95 ? 26.758 -14.547 -2.634 1.00 60.06 95 SER A C 1
ATOM 727 O O . SER A 1 95 ? 27.465 -15.284 -1.946 1.00 60.06 95 SER A O 1
ATOM 729 N N . MET A 1 96 ? 25.907 -13.675 -2.079 1.00 69.38 96 MET A N 1
ATOM 730 C CA . MET A 1 96 ? 25.653 -13.612 -0.644 1.00 69.38 96 MET A CA 1
ATOM 731 C C . MET A 1 96 ? 24.602 -14.643 -0.236 1.00 69.38 96 MET A C 1
ATOM 733 O O . MET A 1 96 ? 23.602 -14.845 -0.920 1.00 69.38 96 MET A O 1
ATOM 737 N N . LYS A 1 97 ? 24.815 -15.262 0.923 1.00 75.75 97 LYS A N 1
ATOM 738 C CA . LYS A 1 97 ? 23.811 -16.096 1.580 1.00 75.75 97 LYS A CA 1
ATOM 739 C C . LYS A 1 97 ? 22.958 -15.195 2.464 1.00 75.75 97 LYS A C 1
ATOM 741 O O . LYS A 1 97 ? 23.506 -14.503 3.320 1.00 75.75 97 LYS A O 1
ATOM 746 N N . ILE A 1 98 ? 21.647 -15.188 2.251 1.00 79.81 98 ILE A N 1
ATOM 747 C CA . ILE A 1 98 ? 20.707 -14.531 3.162 1.00 79.81 98 ILE A CA 1
ATOM 748 C C . ILE A 1 98 ? 20.222 -15.601 4.129 1.00 79.81 98 ILE A C 1
ATOM 750 O O . ILE A 1 98 ? 19.722 -16.634 3.691 1.00 79.81 98 ILE A O 1
ATOM 754 N N . CYS A 1 99 ? 20.412 -15.374 5.426 1.00 88.50 99 CYS A N 1
ATOM 755 C CA . CYS A 1 99 ? 20.078 -16.351 6.453 1.00 88.50 99 CYS A CA 1
ATOM 756 C C . CYS A 1 99 ? 19.186 -15.745 7.537 1.00 88.50 99 CYS A C 1
ATOM 758 O O . CYS A 1 99 ? 19.277 -14.553 7.837 1.00 88.50 99 CYS A O 1
ATOM 760 N N . ASN A 1 100 ? 18.371 -16.585 8.171 1.00 86.94 100 ASN A N 1
ATOM 761 C CA . ASN A 1 100 ? 17.697 -16.251 9.416 1.00 86.94 100 ASN A CA 1
ATOM 762 C C . ASN A 1 100 ? 18.754 -15.988 10.502 1.00 86.94 100 ASN A C 1
ATOM 764 O O . ASN A 1 100 ? 19.612 -16.832 10.756 1.00 86.94 100 ASN A O 1
ATOM 768 N N . ALA A 1 101 ? 18.696 -14.824 11.151 1.00 87.25 101 ALA A N 1
ATOM 769 C CA . ALA A 1 101 ? 19.700 -14.424 12.140 1.00 87.25 101 ALA A CA 1
ATOM 770 C C . ALA A 1 101 ? 19.718 -15.320 13.394 1.00 87.25 101 ALA A C 1
ATOM 772 O O . ALA A 1 101 ? 20.752 -15.44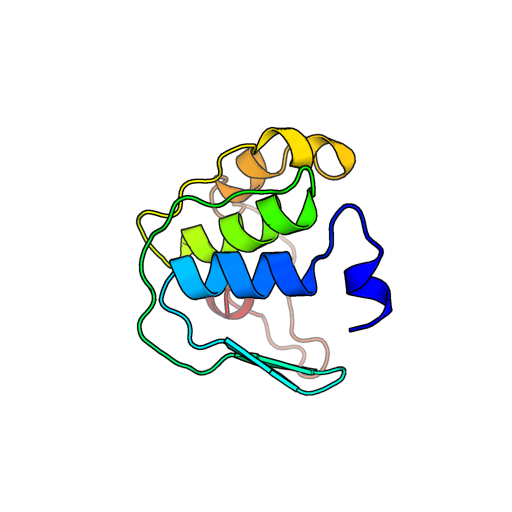0 14.045 1.00 87.25 101 ALA A O 1
ATOM 773 N N . SER A 1 102 ? 18.586 -15.940 13.724 1.00 89.25 102 SER A N 1
ATOM 774 C CA . SER A 1 102 ? 18.397 -16.744 14.933 1.00 89.25 102 SER A CA 1
ATOM 775 C C . SER A 1 102 ? 18.725 -18.218 14.704 1.00 89.25 102 SER A C 1
ATOM 777 O O . SER A 1 102 ? 19.287 -18.860 15.587 1.00 89.25 102 SER A O 1
ATOM 779 N N . THR A 1 103 ? 18.361 -18.763 13.536 1.00 89.62 103 THR A N 1
ATOM 780 C CA . THR A 1 103 ? 18.538 -20.194 13.219 1.00 89.62 103 THR A CA 1
ATOM 781 C C . THR A 1 103 ? 19.748 -20.469 12.326 1.00 89.62 103 THR A C 1
ATOM 783 O O . THR A 1 103 ? 20.219 -21.601 12.265 1.00 89.62 103 THR A O 1
ATOM 786 N N . GLY A 1 104 ? 20.279 -19.452 11.640 1.00 88.81 104 GLY A N 1
ATOM 787 C CA . GLY A 1 104 ? 21.366 -19.591 10.667 1.00 88.81 104 GLY A CA 1
ATOM 788 C C . GLY A 1 104 ? 20.941 -20.219 9.334 1.00 88.81 104 GLY A C 1
ATOM 789 O O . GLY A 1 104 ? 21.774 -20.367 8.438 1.00 88.81 104 GLY A O 1
ATOM 790 N N . GLU A 1 105 ? 19.664 -20.571 9.180 1.00 90.31 105 GLU A N 1
ATOM 791 C CA . GLU A 1 105 ? 19.136 -21.214 7.978 1.00 90.31 105 GLU A CA 1
ATOM 792 C C . GLU A 1 105 ? 19.125 -20.258 6.791 1.00 90.31 105 GLU A C 1
ATOM 794 O O . GLU A 1 105 ? 18.751 -19.093 6.922 1.00 90.31 105 GLU A O 1
ATOM 799 N N . LEU A 1 106 ? 19.517 -20.772 5.625 1.00 83.62 106 LEU A N 1
ATOM 800 C CA . LEU A 1 106 ? 19.415 -20.061 4.355 1.00 83.62 106 LEU A CA 1
ATOM 801 C C . LEU A 1 106 ? 17.947 -19.802 4.020 1.00 83.62 106 LEU A C 1
ATOM 803 O O . LEU A 1 106 ? 17.154 -20.736 3.940 1.00 83.62 106 LEU A O 1
ATOM 807 N N . LEU A 1 107 ? 17.621 -18.538 3.775 1.00 77.38 107 LEU A N 1
ATOM 808 C CA . LEU A 1 107 ? 16.306 -18.116 3.321 1.00 77.38 107 LEU A CA 1
ATOM 809 C C . LEU A 1 107 ? 16.237 -18.265 1.802 1.00 77.38 107 LEU A C 1
ATOM 811 O O . LEU A 1 107 ? 17.067 -17.722 1.065 1.00 77.38 107 LEU A O 1
ATOM 815 N N . SER A 1 108 ? 15.251 -19.020 1.331 1.00 74.44 108 SER A N 1
ATOM 816 C CA . SER A 1 108 ? 14.916 -19.102 -0.085 1.00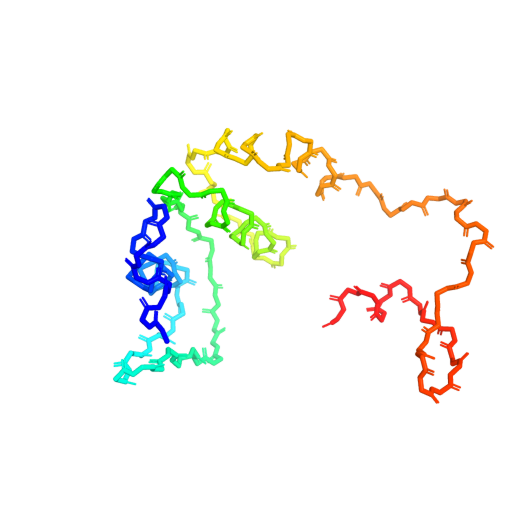 74.44 108 SER A CA 1
ATOM 817 C C . SER A 1 108 ? 14.289 -17.786 -0.562 1.00 74.44 108 SER A C 1
ATOM 819 O O . SER A 1 108 ? 13.776 -17.017 0.251 1.00 74.44 108 SER A O 1
ATOM 821 N N . PRO A 1 109 ? 14.244 -17.517 -1.880 1.00 68.75 109 PRO A N 1
ATOM 822 C CA . PRO A 1 109 ? 13.519 -16.361 -2.404 1.00 68.75 109 PRO A CA 1
ATOM 823 C C . PRO A 1 109 ? 12.061 -16.278 -1.930 1.00 68.75 109 PRO A C 1
ATOM 825 O O . PRO A 1 109 ? 11.562 -15.179 -1.723 1.00 68.75 109 PRO A O 1
ATOM 828 N N . ASN A 1 110 ? 11.397 -17.417 -1.702 1.00 66.31 110 ASN A N 1
ATOM 829 C CA . ASN A 1 110 ? 10.026 -17.442 -1.189 1.00 66.31 110 ASN A CA 1
ATOM 830 C C . ASN A 1 110 ? 9.946 -16.973 0.271 1.00 66.31 110 ASN A C 1
ATOM 832 O O . ASN A 1 110 ? 9.008 -16.265 0.624 1.00 66.31 110 ASN A O 1
ATOM 836 N N . ASP A 1 111 ? 10.951 -17.291 1.091 1.00 71.38 111 ASP A N 1
ATOM 837 C CA . ASP A 1 111 ? 11.026 -16.848 2.491 1.00 71.38 111 ASP A CA 1
ATOM 838 C C . ASP A 1 111 ? 11.300 -15.341 2.615 1.00 71.38 111 ASP A C 1
ATOM 840 O O . ASP A 1 111 ? 11.077 -14.752 3.666 1.00 71.38 111 ASP A O 1
ATOM 844 N N . LEU A 1 112 ? 11.794 -14.707 1.547 1.00 65.50 112 LEU A N 1
ATOM 845 C CA . LEU A 1 112 ? 12.040 -13.262 1.486 1.00 65.50 112 LEU A CA 1
ATOM 846 C C . LEU A 1 112 ? 10.812 -12.460 1.029 1.00 65.50 112 LEU A C 1
ATOM 848 O O . LEU A 1 112 ? 10.834 -11.230 1.088 1.00 65.50 112 LEU A O 1
ATOM 852 N N . ILE A 1 113 ? 9.788 -13.141 0.508 1.00 52.94 113 ILE A N 1
ATOM 853 C CA . ILE A 1 113 ? 8.579 -12.537 -0.071 1.00 52.94 113 ILE A CA 1
ATOM 854 C C . ILE A 1 113 ? 7.357 -12.722 0.855 1.00 52.94 113 ILE A C 1
ATOM 856 O O . ILE A 1 113 ? 6.364 -12.014 0.682 1.00 52.94 113 ILE A O 1
ATOM 860 N N . ALA A 1 114 ? 7.432 -13.640 1.828 1.00 44.09 114 ALA A N 1
ATOM 861 C CA . ALA A 1 114 ? 6.419 -13.879 2.864 1.00 44.09 114 ALA A CA 1
ATOM 862 C C . ALA A 1 114 ? 6.557 -12.916 4.057 1.00 44.09 114 ALA A C 1
ATOM 864 O O . ALA A 1 114 ? 5.500 -12.529 4.609 1.00 44.09 114 ALA A O 1
#

Secondary structure (DSSP, 8-state):
-HHHHTSSS-HHHHHHHHHHHTT--EEEETTEEEE--------EEP-TT-HHHHHHHHHHHHHSTT-EES-GGGGGGT-TTHHHHHTSPPPTT--PPPB-TTT-PBPPTTTTT-

Sequence (114 aa):
LGRLRVQECERVKALKTELTKCGAQVEEHGDTLKIHPGRLHGASIDTYNDHRMAMCFSVVGTQIPGIVIKNPACVKKTFPNFFLKLASPAPEGLSMKICNASTGELLSPNDLIA

Radius of gyration: 16.63 Å; chains: 1; bounding box: 40×36×31 Å

Foldseek 3Di:
DVVCCPPLHHNLVLCCVQQVQQVWDWDDDPPDIDTDDDHGAADEHDQSLPLCSLLVVVLVCVVHPHHHYPCNCSVCVPHRCSVVVSPDDDDPDPPDFDADPPPRHGQDPVNVSD